Protein AF-A0A7S4AYE7-F1 (afdb_monomer_lite)

Radius of gyration: 19.21 Å; chains: 1; bounding box: 52×36×36 Å

Secondary structure (DSSP, 8-state):
----------SSSPPPSS--EEEEETTEEEEE--S----STTHHHH-SS--S-HHHHHHHHHHTTPPTT-EEEETT-TT-HHHHHHHHH-TTSEEEE--S-HHHHHHHHHHHHHHHHT-

InterPro domains:
  IPR029063 S-adenosyl-L-methionine-dependent methyltransferase superfamily [G3DSA:3.40.50.150] (46-118)
  IPR029063 S-adenosyl-L-methionine-dependent methyltransferase superfamily [SSF53335] (63-117)

Foldseek 3Di:
DDQDQDDDDPPDPDDDPWRWGWGDDPVGIDIDTCPDPPPPPPVVQLAVDDDPDLVVLVVVLVVVVDDAAEEDEAAACQLVSSVLSSCVVHVRYHYYYHHPDPVSVVNNVVSVVSSVVVD

Organism: Chrysotila carterae (NCBI:txid13221)

Sequence (119 aa):
AGVSACRFAASGDEQPDLPLHLIVSPTGVCCGMPLFTRRVKQSGAYIAHKGLHHSVSWGLAVTAAIQPGETVLDPCCGSAALLVEAREYFPFAHYAGCDVCTSAVGKAARNAAVAVAHK

pLDDT: mean 82.0, std 19.05, range [40.09, 98.19]

Structure (mmCIF, N/CA/C/O backbone):
data_AF-A0A7S4AYE7-F1
#
_entry.id   AF-A0A7S4AYE7-F1
#
loop_
_atom_site.group_PDB
_atom_site.id
_atom_site.type_symbol
_atom_site.label_atom_id
_atom_site.label_alt_id
_atom_site.label_comp_id
_atom_site.label_asym_id
_atom_site.label_entity_id
_atom_site.label_seq_id
_atom_site.pdbx_PDB_ins_code
_atom_site.Cartn_x
_atom_site.Cartn_y
_atom_site.Cartn_z
_atom_site.occupancy
_atom_site.B_iso_or_equiv
_atom_site.auth_seq_id
_atom_site.auth_comp_id
_atom_site.auth_asym_id
_atom_site.auth_atom_id
_atom_site.pdbx_PDB_model_num
ATOM 1 N N . ALA A 1 1 ? 15.261 12.105 -22.470 1.00 42.47 1 ALA A N 1
ATOM 2 C CA . ALA A 1 1 ? 16.374 12.159 -21.502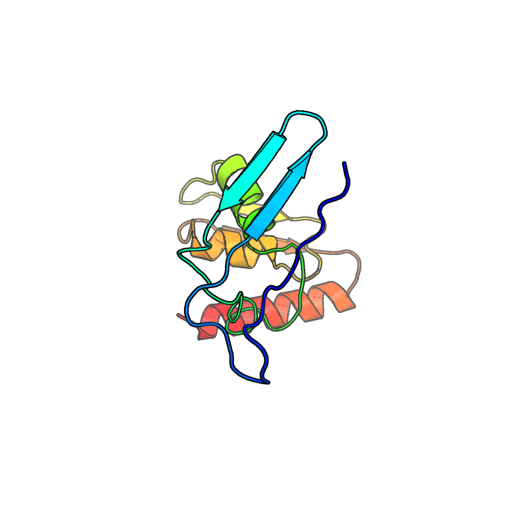 1.00 42.47 1 ALA A CA 1
ATOM 3 C C . ALA A 1 1 ? 16.761 10.728 -21.160 1.00 42.47 1 ALA A C 1
ATOM 5 O O . ALA A 1 1 ? 15.916 9.996 -20.664 1.00 42.47 1 ALA A O 1
ATOM 6 N N . GLY A 1 2 ? 17.962 10.290 -21.542 1.00 41.84 2 GLY A N 1
ATOM 7 C CA . GLY A 1 2 ? 18.434 8.934 -21.264 1.00 41.84 2 GLY A CA 1
ATOM 8 C C . GLY A 1 2 ? 19.080 8.888 -19.886 1.00 41.84 2 GLY A C 1
ATOM 9 O O . GLY A 1 2 ? 20.100 9.533 -19.674 1.00 41.84 2 GLY A O 1
ATOM 10 N N . VAL A 1 3 ? 18.492 8.151 -18.948 1.00 40.84 3 VAL A N 1
ATOM 11 C CA . VAL A 1 3 ? 19.155 7.840 -17.678 1.00 40.84 3 VAL A CA 1
ATOM 12 C C . VAL A 1 3 ? 20.033 6.619 -17.932 1.00 40.84 3 VAL A C 1
ATOM 14 O O . VAL A 1 3 ? 19.534 5.501 -18.012 1.00 40.84 3 VAL A O 1
ATOM 17 N N . SER A 1 4 ? 21.335 6.836 -18.119 1.00 43.19 4 SER A N 1
ATOM 18 C CA . SER A 1 4 ? 22.319 5.753 -18.143 1.00 43.19 4 SER A CA 1
ATOM 19 C C . SER A 1 4 ? 22.901 5.610 -16.744 1.00 43.19 4 SER A C 1
ATOM 21 O O . SER A 1 4 ? 23.730 6.417 -16.327 1.00 43.19 4 SER A O 1
ATOM 23 N N . ALA A 1 5 ? 22.457 4.594 -16.006 1.00 45.31 5 ALA A N 1
ATOM 24 C CA . ALA A 1 5 ? 23.090 4.220 -14.750 1.00 45.31 5 ALA A CA 1
ATOM 25 C C . ALA A 1 5 ? 24.425 3.528 -15.064 1.00 45.31 5 ALA A C 1
ATOM 27 O O . ALA A 1 5 ? 24.487 2.311 -15.237 1.00 45.31 5 ALA A O 1
ATOM 28 N N . CYS A 1 6 ? 25.500 4.304 -15.179 1.00 42.88 6 CYS A N 1
ATOM 29 C CA . CYS A 1 6 ? 26.840 3.748 -15.322 1.00 42.88 6 CYS A CA 1
ATOM 30 C C . CYS A 1 6 ? 27.279 3.155 -13.977 1.00 42.88 6 CYS A C 1
ATOM 32 O O . CYS A 1 6 ? 27.496 3.887 -13.013 1.00 42.88 6 CYS A O 1
ATOM 34 N N . ARG A 1 7 ? 27.414 1.825 -13.902 1.00 48.28 7 ARG A N 1
ATOM 35 C CA . ARG A 1 7 ? 28.159 1.184 -12.812 1.00 48.28 7 ARG A CA 1
ATOM 36 C C . ARG A 1 7 ? 29.641 1.342 -13.100 1.00 48.28 7 ARG A C 1
ATOM 38 O O . ARG A 1 7 ? 30.167 0.676 -13.985 1.00 48.28 7 ARG A O 1
ATOM 45 N N . PHE A 1 8 ? 30.308 2.183 -12.327 1.00 46.53 8 PHE A N 1
ATOM 46 C CA . PHE A 1 8 ? 31.756 2.123 -12.216 1.00 46.53 8 PHE A CA 1
ATOM 47 C C . PHE A 1 8 ? 32.077 1.105 -11.122 1.00 46.53 8 PHE A C 1
ATOM 49 O O . PHE A 1 8 ? 31.946 1.397 -9.938 1.00 46.53 8 PHE A O 1
ATOM 56 N N . ALA A 1 9 ? 32.406 -0.119 -11.530 1.00 46.91 9 ALA A N 1
ATOM 57 C CA . ALA A 1 9 ? 33.147 -1.036 -10.677 1.00 46.91 9 ALA A CA 1
ATOM 58 C C . ALA A 1 9 ? 34.632 -0.746 -10.917 1.00 46.91 9 ALA A C 1
ATOM 60 O O . ALA A 1 9 ? 35.071 -0.721 -12.071 1.00 46.91 9 ALA A O 1
ATOM 61 N N . ALA A 1 10 ? 35.400 -0.505 -9.853 1.00 44.00 10 ALA A N 1
ATOM 62 C CA . ALA A 1 10 ? 36.839 -0.712 -9.941 1.00 44.00 10 ALA A CA 1
ATOM 63 C C . ALA A 1 10 ? 37.038 -2.168 -10.393 1.00 44.00 10 ALA A C 1
ATOM 65 O O . ALA A 1 10 ? 36.345 -3.053 -9.905 1.00 44.00 10 ALA A O 1
ATOM 66 N N . SER A 1 11 ? 37.874 -2.391 -11.404 1.00 46.03 11 SER A N 1
ATOM 67 C CA . SER A 1 11 ? 38.110 -3.687 -12.051 1.00 46.03 11 SER A CA 1
ATOM 68 C C . SER A 1 11 ? 38.105 -4.872 -11.070 1.00 46.03 11 SER A C 1
ATOM 70 O O . SER A 1 11 ? 39.073 -5.056 -10.336 1.00 46.03 11 SER A O 1
ATOM 72 N N . GLY A 1 12 ? 37.035 -5.673 -11.079 1.00 49.12 12 GLY A N 1
ATOM 73 C CA . GLY A 1 12 ? 36.868 -6.843 -10.215 1.00 49.12 12 GLY A CA 1
ATOM 74 C C . GLY A 1 12 ? 35.400 -7.129 -9.886 1.00 49.12 12 GLY A C 1
ATOM 75 O O . GLY A 1 12 ? 34.548 -6.252 -9.999 1.00 49.12 12 GLY A O 1
ATOM 76 N N . ASP A 1 13 ? 35.112 -8.364 -9.468 1.00 55.38 13 ASP A N 1
ATOM 77 C CA . ASP A 1 13 ? 33.791 -8.846 -9.012 1.00 55.38 13 ASP A CA 1
ATOM 78 C C . ASP A 1 13 ? 33.400 -8.300 -7.613 1.00 55.38 13 ASP A C 1
ATOM 80 O O . ASP A 1 13 ? 32.480 -8.794 -6.958 1.00 55.38 13 ASP A O 1
ATOM 84 N N . GLU A 1 14 ? 34.112 -7.281 -7.122 1.00 58.09 1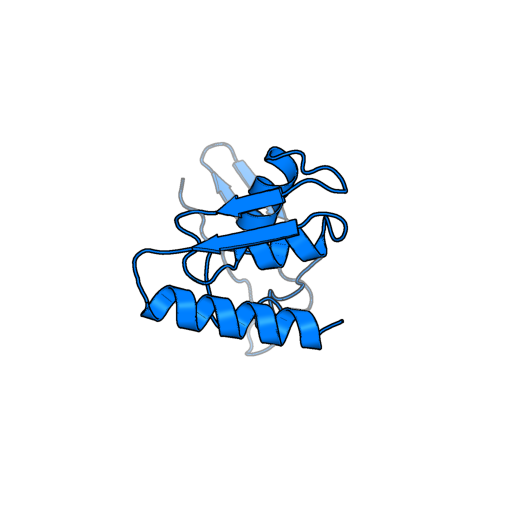4 GLU A N 1
ATOM 85 C CA . GLU A 1 14 ? 33.887 -6.682 -5.811 1.00 58.09 14 GLU A CA 1
ATOM 86 C C . GLU A 1 14 ? 32.700 -5.715 -5.826 1.00 58.09 14 GLU A C 1
ATOM 88 O O . GLU A 1 14 ? 32.495 -4.897 -6.728 1.00 58.09 14 GLU A O 1
ATOM 93 N N . GLN A 1 15 ? 31.884 -5.816 -4.779 1.00 58.50 15 GLN A N 1
ATOM 94 C CA . GLN A 1 15 ? 30.793 -4.889 -4.534 1.00 58.50 15 GLN A CA 1
ATOM 95 C C . GLN A 1 15 ? 31.402 -3.537 -4.129 1.00 58.50 15 GLN A C 1
ATOM 97 O O . GLN A 1 15 ? 32.155 -3.502 -3.162 1.00 58.50 15 GLN A O 1
ATOM 102 N N . PRO A 1 16 ? 31.107 -2.431 -4.837 1.00 62.69 16 PRO A N 1
ATOM 103 C CA . PRO A 1 16 ? 31.745 -1.155 -4.548 1.00 62.69 16 PRO A CA 1
ATOM 104 C C . PRO A 1 16 ? 31.344 -0.665 -3.157 1.00 62.69 16 PRO A C 1
ATOM 106 O O . PRO A 1 16 ? 30.151 -0.617 -2.843 1.00 62.69 16 PRO A O 1
ATOM 109 N N . ASP A 1 17 ? 32.331 -0.235 -2.369 1.00 67.81 17 ASP A N 1
ATOM 110 C CA . ASP A 1 17 ? 32.129 0.347 -1.034 1.00 67.81 17 ASP A CA 1
ATOM 111 C C . ASP A 1 17 ? 31.218 1.582 -1.070 1.00 67.81 17 ASP A C 1
ATOM 113 O O . ASP A 1 17 ? 30.558 1.921 -0.086 1.00 67.81 17 ASP A O 1
ATOM 117 N N . LEU A 1 18 ? 31.165 2.254 -2.227 1.00 73.00 18 LEU A N 1
ATOM 118 C CA . LEU A 1 18 ? 30.439 3.498 -2.411 1.00 73.00 18 LEU A CA 1
ATOM 119 C C . LEU A 1 18 ? 29.759 3.574 -3.788 1.00 73.00 18 LEU A C 1
ATOM 121 O O . LEU A 1 18 ? 30.380 3.985 -4.771 1.00 73.00 18 LEU A O 1
ATOM 125 N N . PRO A 1 19 ? 28.478 3.185 -3.909 1.00 75.25 19 PRO A N 1
ATOM 126 C CA . PRO A 1 19 ? 27.759 3.327 -5.169 1.00 75.25 19 PRO A CA 1
ATOM 127 C C . PRO A 1 19 ? 27.553 4.811 -5.510 1.00 75.25 19 PRO A C 1
ATOM 129 O O . PRO A 1 19 ? 27.082 5.583 -4.680 1.00 75.25 19 PRO A O 1
ATOM 132 N N . LEU A 1 20 ? 27.837 5.209 -6.750 1.00 82.75 20 LEU A N 1
ATOM 133 C CA . LEU A 1 20 ? 27.484 6.526 -7.288 1.00 82.75 20 LEU A CA 1
ATOM 134 C C . LEU A 1 20 ? 26.412 6.374 -8.372 1.00 82.75 20 LEU A C 1
ATOM 136 O O . LEU A 1 20 ? 26.471 5.468 -9.201 1.00 82.75 20 LEU A O 1
ATOM 140 N N . HIS A 1 21 ? 25.426 7.267 -8.367 1.00 83.06 21 HIS A N 1
ATOM 141 C CA . HIS A 1 21 ? 24.378 7.375 -9.371 1.00 83.06 21 HIS A CA 1
ATOM 142 C C . HIS A 1 21 ? 24.578 8.660 -10.173 1.00 83.06 21 HIS A C 1
ATOM 144 O O . HIS A 1 21 ? 24.564 9.760 -9.619 1.00 83.06 21 HIS A O 1
ATOM 150 N N . LEU A 1 22 ? 24.761 8.514 -11.483 1.00 88.06 22 LEU A N 1
ATOM 151 C CA . LEU A 1 22 ? 24.913 9.634 -12.403 1.00 88.06 22 LEU A CA 1
ATOM 152 C C . LEU A 1 22 ? 23.635 9.805 -13.221 1.00 88.06 22 LEU A C 1
ATOM 154 O O . LEU A 1 22 ? 23.162 8.861 -13.850 1.00 88.06 22 LEU A O 1
ATOM 158 N N . ILE A 1 23 ? 23.104 11.023 -13.247 1.00 87.06 23 ILE A N 1
ATOM 159 C CA . ILE A 1 23 ? 22.010 11.421 -14.131 1.00 87.06 23 ILE A CA 1
ATOM 160 C C . ILE A 1 23 ? 22.576 12.441 -15.112 1.00 87.06 23 ILE A C 1
ATOM 162 O O . ILE A 1 23 ? 22.933 13.557 -14.733 1.00 87.06 23 ILE A O 1
ATOM 166 N N . VAL A 1 24 ? 22.667 12.046 -16.381 1.00 92.25 24 VAL A N 1
ATOM 167 C CA . VAL A 1 24 ? 23.162 12.900 -17.464 1.00 92.25 24 VAL A CA 1
ATOM 168 C C . VAL A 1 24 ? 21.976 13.480 -18.226 1.00 92.25 24 VAL A C 1
ATOM 170 O O . VAL A 1 24 ? 21.067 12.762 -18.642 1.00 92.25 24 VAL A O 1
ATOM 173 N N . SER A 1 25 ? 21.989 14.794 -18.417 1.00 88.44 25 SER A N 1
ATOM 174 C CA . SER A 1 25 ? 20.977 15.537 -19.161 1.00 88.44 25 SER A CA 1
ATOM 175 C C . SER A 1 25 ? 21.647 16.532 -20.116 1.00 88.44 25 SER A C 1
ATOM 177 O O . SER A 1 25 ? 22.816 16.864 -19.921 1.00 88.44 25 SER A O 1
ATOM 179 N N . PRO A 1 26 ? 20.933 17.059 -21.128 1.00 93.00 26 PRO A N 1
ATOM 180 C CA . PRO A 1 26 ? 21.491 18.081 -22.017 1.00 93.00 26 PRO A CA 1
ATOM 181 C C . PRO A 1 26 ? 21.970 19.346 -21.289 1.00 93.00 26 PRO A C 1
ATOM 183 O O . PRO A 1 26 ? 22.846 20.042 -21.786 1.00 93.00 26 PRO A O 1
ATOM 186 N N . THR A 1 27 ? 21.405 19.644 -20.117 1.00 93.00 27 THR A N 1
ATOM 187 C CA . THR A 1 27 ? 21.712 20.844 -19.325 1.00 93.00 27 THR A CA 1
ATOM 188 C C . THR A 1 27 ? 22.756 20.602 -18.235 1.00 93.00 27 THR A C 1
ATOM 190 O O . THR A 1 27 ? 23.069 21.522 -17.487 1.00 93.00 27 THR A O 1
ATOM 193 N N . GLY A 1 28 ? 23.289 19.382 -18.110 1.00 88.81 28 GLY A N 1
ATOM 194 C CA . GLY A 1 28 ? 24.335 19.076 -17.138 1.00 88.81 28 GLY A CA 1
ATOM 195 C C . GLY A 1 28 ? 24.313 17.646 -16.609 1.00 88.81 28 GLY A C 1
ATOM 196 O O . GLY A 1 28 ? 23.495 16.809 -17.006 1.00 88.81 28 GLY A O 1
ATOM 197 N N . VAL A 1 29 ? 25.228 17.389 -15.675 1.00 93.00 29 VAL A N 1
ATOM 198 C CA . VAL A 1 29 ? 25.424 16.093 -15.016 1.00 93.00 29 VAL A CA 1
ATOM 199 C C . VAL A 1 29 ? 25.148 16.242 -13.525 1.00 93.00 29 VAL A C 1
ATOM 201 O O . VAL A 1 29 ? 25.738 17.091 -12.862 1.00 93.00 29 VAL A O 1
ATOM 204 N N . CYS A 1 30 ? 24.270 15.397 -12.992 1.00 90.12 30 CYS A N 1
ATOM 205 C CA . CYS A 1 30 ? 24.042 15.256 -11.560 1.00 90.12 30 CYS A CA 1
ATOM 206 C C . CYS A 1 30 ? 24.714 13.966 -11.074 1.00 90.12 30 CYS A C 1
ATOM 208 O O . CYS A 1 30 ? 24.456 12.893 -11.619 1.00 90.12 30 CYS A O 1
ATOM 210 N N . CYS A 1 31 ? 25.576 14.075 -10.063 1.00 91.12 31 CYS A N 1
ATOM 211 C CA . CYS A 1 31 ? 26.180 12.942 -9.370 1.00 91.12 31 CYS A CA 1
ATOM 212 C C . CYS A 1 31 ? 25.599 12.871 -7.959 1.00 91.12 31 CYS A C 1
ATOM 214 O O . CYS A 1 31 ? 25.666 13.845 -7.211 1.00 91.12 31 CYS A O 1
ATOM 216 N N . GLY A 1 32 ? 25.008 11.734 -7.611 1.00 86.12 32 GLY A N 1
ATOM 217 C CA . GLY A 1 32 ? 24.444 11.479 -6.294 1.00 86.12 32 GLY A CA 1
ATOM 218 C C . GLY A 1 32 ? 24.943 10.160 -5.729 1.00 86.12 32 GLY A C 1
ATOM 219 O O . GLY A 1 32 ? 25.261 9.230 -6.462 1.00 86.12 32 GLY A O 1
ATOM 220 N N . MET A 1 33 ? 24.975 10.061 -4.408 1.00 84.06 33 MET A N 1
ATOM 221 C CA . MET A 1 33 ? 25.327 8.842 -3.694 1.00 84.06 33 MET A CA 1
ATOM 222 C C . MET A 1 33 ? 24.093 8.363 -2.929 1.00 84.06 33 MET A C 1
ATOM 224 O O . MET A 1 33 ? 23.549 9.132 -2.130 1.00 84.06 33 MET A O 1
ATOM 228 N N . PRO A 1 34 ? 23.596 7.136 -3.154 1.00 76.19 34 PRO A N 1
ATOM 229 C CA . PRO A 1 34 ? 22.461 6.632 -2.411 1.00 76.19 34 PRO A CA 1
ATOM 230 C C . PRO A 1 34 ? 22.917 6.294 -0.987 1.00 76.19 34 PRO A C 1
ATOM 232 O O . PRO A 1 34 ? 23.460 5.223 -0.731 1.00 76.19 34 PRO A O 1
ATOM 235 N N . LEU A 1 35 ? 22.664 7.219 -0.059 1.00 75.38 35 LEU A N 1
ATOM 236 C CA . LEU A 1 35 ? 22.973 7.066 1.371 1.00 75.38 35 LEU A CA 1
ATOM 237 C C . LEU A 1 35 ? 22.185 5.919 2.012 1.00 75.38 35 LEU A C 1
ATOM 239 O O . LEU A 1 35 ? 22.657 5.252 2.928 1.00 75.38 35 LEU A O 1
ATOM 243 N N . PHE A 1 36 ? 20.982 5.671 1.496 1.00 68.38 36 PHE A N 1
ATOM 244 C CA . PHE A 1 36 ? 20.101 4.608 1.948 1.00 68.38 36 PHE A CA 1
ATOM 245 C C . PHE A 1 36 ? 19.870 3.626 0.808 1.00 68.38 36 PHE A C 1
ATOM 247 O O . PHE A 1 36 ? 18.855 3.662 0.119 1.00 68.38 36 PHE A O 1
ATOM 254 N N . THR A 1 37 ? 20.784 2.678 0.634 1.00 57.59 37 THR A N 1
ATOM 255 C CA . THR A 1 37 ? 20.448 1.415 -0.032 1.00 57.59 37 THR A CA 1
ATOM 256 C C . THR A 1 37 ? 19.816 0.482 0.992 1.00 57.59 37 THR A C 1
ATOM 258 O O . THR A 1 37 ? 20.274 -0.637 1.228 1.00 57.59 37 THR A O 1
ATOM 261 N N . ARG A 1 38 ? 18.688 0.907 1.582 1.00 49.94 38 ARG A N 1
ATOM 262 C CA . ARG A 1 38 ? 17.742 -0.081 2.097 1.00 49.94 38 ARG A CA 1
ATOM 263 C C . ARG A 1 38 ? 17.284 -0.812 0.849 1.00 49.94 38 ARG A C 1
ATOM 265 O O . ARG A 1 38 ? 16.422 -0.319 0.125 1.00 49.94 38 ARG A O 1
ATOM 272 N N . ARG A 1 39 ? 17.937 -1.940 0.522 1.00 47.84 39 ARG A N 1
ATOM 273 C CA . ARG A 1 39 ? 17.415 -2.848 -0.500 1.00 47.84 39 ARG A CA 1
ATOM 274 C C . ARG A 1 39 ? 15.948 -2.961 -0.143 1.00 47.84 39 ARG A C 1
ATOM 276 O O . ARG A 1 39 ? 15.642 -3.271 1.005 1.00 47.84 39 ARG A O 1
ATOM 283 N N . VAL A 1 40 ? 15.055 -2.767 -1.098 1.00 47.06 40 VAL A N 1
ATOM 284 C CA . VAL A 1 40 ? 13.624 -3.052 -0.934 1.00 47.06 40 VAL A CA 1
ATOM 285 C C . VAL A 1 40 ? 13.405 -4.580 -0.750 1.00 47.06 40 VAL A C 1
ATOM 287 O O . VAL A 1 40 ? 12.404 -5.152 -1.148 1.00 47.06 40 VAL A O 1
ATOM 290 N N . LYS A 1 41 ? 14.359 -5.295 -0.133 1.00 40.09 41 LYS A N 1
ATOM 291 C CA . LYS A 1 41 ? 14.102 -6.334 0.859 1.00 40.09 41 LYS A CA 1
ATOM 292 C C . LYS A 1 41 ? 13.392 -5.624 2.017 1.00 40.09 41 LYS A C 1
ATOM 294 O O . LYS A 1 41 ? 14.040 -5.096 2.905 1.00 40.09 41 LYS A O 1
ATOM 299 N N . GLN A 1 42 ? 12.089 -5.398 1.950 1.00 45.03 42 GLN A N 1
ATOM 300 C CA . GLN A 1 42 ? 11.180 -6.152 2.809 1.00 45.03 42 GLN A CA 1
ATOM 301 C C . GLN A 1 42 ? 9.710 -5.892 2.461 1.00 45.03 42 GLN A C 1
ATOM 303 O O . GLN A 1 42 ? 8.849 -6.211 3.265 1.00 45.03 42 GLN A O 1
ATOM 308 N N . SER A 1 43 ? 9.383 -5.437 1.244 1.00 46.78 43 SER A N 1
ATOM 309 C CA . SER A 1 43 ? 7.994 -5.617 0.787 1.00 46.78 43 SER A CA 1
ATOM 310 C C . SER A 1 43 ? 7.618 -7.112 0.822 1.00 46.78 43 SER A C 1
ATOM 312 O O . SER A 1 43 ? 6.482 -7.448 1.103 1.00 46.78 43 SER A O 1
ATOM 314 N N . GLY A 1 44 ? 8.587 -8.027 0.678 1.00 47.91 44 GLY A N 1
ATOM 315 C CA . GLY A 1 44 ? 8.357 -9.471 0.803 1.00 47.91 44 GLY A CA 1
ATOM 316 C C . GLY A 1 44 ? 8.294 -10.057 2.223 1.00 47.91 44 GLY A C 1
ATOM 317 O O . GLY A 1 44 ? 8.025 -11.246 2.328 1.00 47.91 44 GLY A O 1
ATOM 318 N N . ALA A 1 45 ? 8.574 -9.301 3.297 1.00 59.38 45 ALA A N 1
ATOM 319 C CA . ALA A 1 45 ? 8.502 -9.858 4.661 1.00 59.38 45 ALA A CA 1
ATOM 320 C C . ALA A 1 45 ? 7.078 -9.821 5.237 1.00 59.38 45 ALA A C 1
ATOM 322 O O . ALA A 1 45 ? 6.700 -10.740 5.955 1.00 59.38 45 ALA A O 1
ATOM 323 N N . TYR A 1 46 ? 6.283 -8.810 4.866 1.00 71.81 46 TYR A N 1
ATOM 324 C CA . TYR A 1 46 ? 4.890 -8.669 5.307 1.00 71.81 46 TYR A CA 1
ATOM 325 C C . TYR A 1 46 ? 3.856 -8.744 4.162 1.00 71.81 46 TYR A C 1
ATOM 327 O O . TYR A 1 46 ? 2.663 -8.849 4.432 1.00 71.81 46 TYR A O 1
ATOM 335 N N . ILE A 1 47 ? 4.281 -8.749 2.884 1.00 80.12 47 ILE A N 1
ATOM 336 C CA . ILE A 1 47 ? 3.401 -8.947 1.716 1.00 80.12 47 ILE A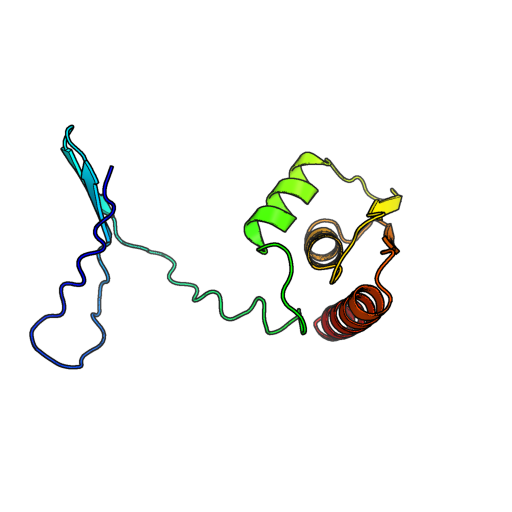 CA 1
ATOM 337 C C . ILE A 1 47 ? 3.820 -10.213 0.949 1.00 80.12 47 ILE A C 1
ATOM 339 O O . ILE A 1 47 ? 4.894 -10.276 0.352 1.00 80.12 47 ILE A O 1
ATOM 343 N N . ALA A 1 48 ? 2.940 -11.217 0.908 1.00 85.38 48 ALA A N 1
ATOM 344 C CA . ALA A 1 48 ? 3.159 -12.482 0.197 1.00 85.38 48 ALA A CA 1
ATOM 345 C C . ALA A 1 48 ? 2.999 -12.364 -1.333 1.00 85.38 48 ALA A C 1
ATOM 347 O O . ALA A 1 48 ? 3.645 -13.074 -2.104 1.00 85.38 48 ALA A O 1
ATOM 348 N N . HIS A 1 49 ? 2.132 -11.464 -1.793 1.00 89.12 49 HIS A N 1
ATOM 349 C CA . HIS A 1 49 ? 1.791 -11.254 -3.195 1.00 89.12 49 HIS A CA 1
ATOM 350 C C . HIS A 1 49 ? 1.943 -9.787 -3.576 1.00 89.12 49 HIS A C 1
ATOM 352 O O . HIS A 1 49 ? 1.271 -8.921 -3.022 1.00 89.12 49 HIS A O 1
ATOM 358 N N . LYS A 1 50 ? 2.779 -9.513 -4.580 1.00 88.75 50 LYS A N 1
ATOM 359 C CA . LYS A 1 50 ? 3.022 -8.153 -5.077 1.00 88.75 50 LYS A CA 1
ATOM 360 C C . LYS A 1 50 ? 1.718 -7.453 -5.493 1.00 88.75 50 LYS A C 1
ATOM 362 O O . LYS A 1 50 ? 0.769 -8.093 -5.950 1.00 88.75 50 LYS A O 1
ATOM 367 N N . GLY A 1 51 ? 1.696 -6.135 -5.345 1.00 90.38 51 GLY A N 1
ATOM 368 C CA . GLY A 1 51 ? 0.632 -5.239 -5.795 1.00 90.38 51 GLY A CA 1
ATOM 369 C C . GLY A 1 51 ? 1.230 -3.884 -6.158 1.00 90.38 51 GLY A C 1
ATOM 370 O O . GLY A 1 51 ? 2.334 -3.840 -6.708 1.00 90.38 51 GLY A O 1
ATOM 371 N N . LEU A 1 52 ? 0.539 -2.791 -5.822 1.00 92.00 52 LEU A N 1
ATOM 372 C CA . LEU A 1 52 ? 1.124 -1.451 -5.906 1.00 92.00 52 LEU A CA 1
ATOM 373 C C . LEU A 1 52 ? 2.442 -1.385 -5.123 1.00 92.00 52 LEU A C 1
ATOM 375 O O . LEU A 1 52 ? 2.593 -2.004 -4.067 1.00 92.00 52 LEU A O 1
ATOM 379 N N . HIS A 1 53 ? 3.413 -0.652 -5.672 1.00 87.12 53 HIS A N 1
ATOM 380 C CA . HIS A 1 53 ? 4.688 -0.436 -4.999 1.00 87.12 53 HIS A CA 1
ATOM 381 C C . HIS A 1 53 ? 4.447 0.299 -3.678 1.00 87.12 53 HIS A C 1
ATOM 383 O O . HIS A 1 53 ? 3.672 1.251 -3.650 1.00 87.12 53 HIS A O 1
ATOM 389 N N . HIS A 1 54 ? 5.131 -0.109 -2.608 1.00 84.81 54 HIS A N 1
ATOM 390 C CA . HIS A 1 54 ? 4.886 0.395 -1.252 1.00 84.81 54 HIS A CA 1
ATOM 391 C C . HIS A 1 54 ? 4.915 1.936 -1.173 1.00 84.81 54 HIS A C 1
ATOM 393 O O . HIS A 1 54 ? 4.055 2.538 -0.543 1.00 84.81 54 HIS A O 1
ATOM 399 N N . SER A 1 55 ? 5.818 2.597 -1.912 1.00 88.94 55 SER A N 1
ATOM 400 C CA . SER A 1 55 ? 5.885 4.066 -1.966 1.00 88.94 55 SER A CA 1
ATOM 401 C C . SER A 1 55 ? 4.652 4.712 -2.609 1.00 88.94 55 SER A C 1
ATOM 403 O O . SER A 1 55 ? 4.247 5.797 -2.205 1.00 88.94 55 SER A O 1
ATOM 405 N N . VAL A 1 56 ? 4.058 4.055 -3.610 1.00 93.00 56 VAL A N 1
ATOM 406 C CA . VAL A 1 56 ? 2.822 4.511 -4.260 1.00 93.00 56 VAL A CA 1
ATOM 407 C C . VAL A 1 56 ? 1.648 4.287 -3.319 1.00 93.00 56 VAL A C 1
ATOM 409 O O . VAL A 1 56 ? 0.855 5.200 -3.116 1.00 93.00 56 VAL A O 1
ATOM 412 N N . SER A 1 57 ? 1.576 3.109 -2.696 1.00 93.12 57 SER A N 1
ATOM 413 C CA . SER A 1 57 ? 0.554 2.795 -1.699 1.00 93.12 57 SER A CA 1
ATOM 414 C C . SER A 1 57 ? 0.557 3.799 -0.544 1.00 93.12 57 SER A C 1
ATOM 416 O O . SER A 1 57 ? -0.480 4.366 -0.213 1.00 93.12 57 SER A O 1
ATOM 418 N N . TRP A 1 58 ? 1.736 4.081 0.016 1.00 91.56 58 TRP A N 1
ATOM 419 C CA . TRP A 1 58 ? 1.916 5.085 1.059 1.00 91.56 58 TRP A CA 1
ATOM 420 C C . TRP A 1 58 ? 1.491 6.480 0.593 1.00 91.56 58 TRP A C 1
ATOM 422 O O . TRP A 1 58 ? 0.726 7.149 1.284 1.00 91.56 58 TRP A O 1
ATOM 432 N N . GLY A 1 59 ? 1.920 6.903 -0.601 1.00 94.88 59 GLY A N 1
ATOM 433 C CA . GLY A 1 59 ? 1.542 8.202 -1.160 1.00 94.88 59 GLY A CA 1
ATOM 434 C C . GLY A 1 59 ? 0.027 8.367 -1.314 1.00 94.88 59 GLY A C 1
ATOM 435 O O . GLY A 1 59 ? -0.514 9.419 -0.973 1.00 94.88 59 GLY A O 1
ATOM 436 N N . LEU A 1 60 ? -0.670 7.320 -1.763 1.00 96.50 60 LEU A N 1
ATOM 437 C CA . LEU A 1 60 ? -2.132 7.303 -1.861 1.00 96.50 60 LEU A CA 1
ATOM 438 C C . LEU A 1 60 ? -2.799 7.365 -0.482 1.00 96.50 60 LEU A C 1
ATOM 440 O O . LEU A 1 60 ? -3.705 8.171 -0.291 1.00 96.50 60 LEU A O 1
ATOM 444 N N . ALA A 1 61 ? -2.331 6.572 0.485 1.00 94.50 61 ALA A N 1
ATOM 445 C CA . ALA A 1 61 ? -2.872 6.568 1.844 1.00 94.50 61 ALA A CA 1
ATOM 446 C C . ALA A 1 61 ? -2.710 7.932 2.540 1.00 94.50 61 ALA A C 1
ATOM 448 O O . ALA A 1 61 ? -3.648 8.427 3.159 1.00 94.50 61 ALA A O 1
ATOM 449 N N . VAL A 1 62 ? -1.545 8.572 2.384 1.00 95.31 62 VAL A N 1
ATOM 450 C CA . VAL A 1 62 ? -1.287 9.925 2.904 1.00 95.31 62 VAL A CA 1
ATOM 451 C C . VAL A 1 62 ? -2.187 10.955 2.228 1.00 95.31 62 VAL A C 1
ATOM 453 O O . VAL A 1 62 ? -2.753 11.811 2.903 1.00 95.31 62 VAL A O 1
ATOM 456 N N . THR A 1 63 ? -2.359 10.859 0.908 1.00 97.69 63 THR A N 1
ATOM 457 C CA . THR A 1 63 ? -3.212 11.780 0.138 1.00 97.69 63 THR A CA 1
ATOM 458 C C . THR A 1 63 ? -4.687 11.639 0.513 1.00 97.69 63 THR A C 1
ATOM 460 O O . THR A 1 63 ? -5.414 12.627 0.515 1.00 97.69 63 THR A O 1
ATOM 463 N N . ALA A 1 64 ? -5.125 10.430 0.871 1.00 96.25 64 ALA A N 1
ATOM 464 C CA . ALA A 1 64 ? -6.477 10.165 1.353 1.00 96.25 64 ALA A CA 1
ATOM 465 C C . ALA A 1 64 ? -6.759 10.759 2.747 1.00 96.25 64 ALA A C 1
ATOM 467 O O . ALA A 1 64 ? -7.912 10.764 3.162 1.00 96.25 64 ALA A O 1
ATOM 468 N N . ALA A 1 65 ? -5.735 11.263 3.451 1.00 96.62 65 ALA A N 1
ATOM 469 C CA . ALA A 1 65 ? -5.856 11.930 4.748 1.00 96.62 65 ALA A CA 1
ATOM 470 C C . ALA A 1 65 ? -6.667 11.128 5.787 1.00 96.62 65 ALA A C 1
ATOM 472 O O . ALA A 1 65 ? -7.437 11.705 6.553 1.00 96.62 65 ALA A O 1
ATOM 473 N N . ILE A 1 66 ? -6.463 9.805 5.806 1.00 97.00 66 ILE A N 1
ATOM 474 C CA . ILE A 1 66 ? -7.204 8.844 6.635 1.00 97.00 66 ILE A CA 1
ATOM 475 C C . ILE A 1 66 ? -7.141 9.249 8.112 1.00 97.00 66 ILE A C 1
ATOM 477 O O . ILE A 1 66 ? -6.054 9.411 8.674 1.00 97.00 66 ILE A O 1
ATOM 481 N N . GLN A 1 67 ? -8.304 9.366 8.749 1.00 97.44 67 GLN A N 1
ATOM 482 C CA . GLN A 1 67 ? -8.428 9.683 10.169 1.00 97.44 67 GLN A CA 1
ATOM 483 C C . GLN A 1 67 ? -8.696 8.428 11.020 1.00 97.44 67 GLN A C 1
ATOM 485 O O . GLN A 1 67 ? -9.253 7.436 10.539 1.00 97.44 67 GLN A O 1
ATOM 490 N N . PRO A 1 68 ? -8.325 8.438 12.314 1.00 97.44 68 PRO A N 1
ATOM 491 C CA . PRO A 1 68 ? -8.706 7.379 13.245 1.00 97.44 68 PRO A CA 1
ATOM 492 C C . PRO A 1 68 ? -10.225 7.162 13.287 1.00 97.44 68 PRO A C 1
ATOM 494 O O . PRO A 1 68 ? -10.998 8.114 13.334 1.00 97.44 68 PRO A O 1
ATOM 497 N N . GLY A 1 69 ? -10.654 5.901 13.309 1.00 96.94 69 GLY A N 1
ATOM 498 C CA . GLY A 1 69 ? -12.062 5.501 13.340 1.00 96.94 69 GLY A CA 1
ATOM 499 C C . GLY A 1 69 ? -12.765 5.500 11.979 1.00 96.94 69 GLY A C 1
ATOM 500 O O . GLY A 1 69 ? -13.863 4.952 11.876 1.00 96.94 69 GLY A O 1
ATOM 501 N N . GLU A 1 70 ? -12.154 6.045 10.923 1.00 97.88 70 GLU A N 1
ATOM 502 C CA . GLU A 1 70 ? -12.735 5.991 9.580 1.00 97.88 70 GLU A CA 1
ATOM 503 C C . GLU A 1 70 ? -12.713 4.576 8.999 1.00 97.88 70 GLU A C 1
ATOM 505 O O . GLU A 1 70 ? -11.898 3.727 9.368 1.00 97.88 70 GLU A O 1
ATOM 510 N N . THR A 1 71 ? -13.622 4.328 8.056 1.00 97.81 71 THR A N 1
ATOM 511 C CA . THR A 1 71 ? -13.626 3.105 7.251 1.00 97.81 71 THR A CA 1
ATOM 512 C C . THR A 1 71 ? -13.161 3.426 5.840 1.00 97.81 71 THR A C 1
ATOM 514 O O . THR A 1 71 ? -13.814 4.172 5.116 1.00 97.81 71 THR A O 1
ATOM 517 N N . VAL A 1 72 ? -12.047 2.821 5.443 1.00 97.94 72 VAL A N 1
ATOM 518 C CA . VAL A 1 72 ? -11.470 2.916 4.104 1.00 97.94 72 VAL A CA 1
ATOM 519 C C . VAL A 1 72 ? -11.899 1.695 3.299 1.00 97.94 72 VAL A C 1
ATOM 521 O O . VAL A 1 72 ? -11.602 0.556 3.671 1.00 97.94 72 VAL A O 1
ATOM 524 N N . LEU A 1 73 ? -12.590 1.939 2.186 1.00 97.88 73 LEU A N 1
ATOM 525 C CA . LEU A 1 73 ? -13.016 0.914 1.239 1.00 97.88 73 LEU A CA 1
ATOM 526 C C . LEU A 1 73 ? -12.221 1.038 -0.065 1.00 97.88 73 LEU A C 1
ATOM 528 O O . LEU A 1 73 ? -12.259 2.083 -0.709 1.00 97.88 73 LEU A O 1
ATOM 532 N N . ASP A 1 74 ? -11.571 -0.048 -0.480 1.00 97.50 74 ASP A N 1
ATOM 533 C CA . ASP A 1 74 ? -11.010 -0.193 -1.827 1.00 97.50 74 ASP A CA 1
ATOM 534 C C . ASP A 1 74 ? -11.842 -1.218 -2.623 1.00 97.50 74 ASP A C 1
ATOM 536 O O . ASP A 1 74 ? -11.760 -2.422 -2.345 1.00 97.50 74 ASP A O 1
ATOM 540 N N . PRO A 1 75 ? -12.678 -0.772 -3.582 1.00 97.31 75 PRO A N 1
ATOM 541 C CA . PRO A 1 75 ? -13.577 -1.649 -4.326 1.00 97.31 75 PRO A CA 1
ATOM 542 C C . PRO A 1 75 ? -12.888 -2.481 -5.422 1.00 97.31 75 PRO A C 1
ATOM 544 O O . PRO A 1 75 ? -13.535 -3.335 -6.030 1.00 97.31 75 PRO A O 1
ATOM 547 N N . CYS A 1 76 ? -11.602 -2.226 -5.689 1.00 97.12 76 CYS A N 1
ATOM 548 C CA . CYS A 1 76 ? -10.786 -2.922 -6.685 1.00 97.12 76 CYS A CA 1
ATOM 549 C C . CYS A 1 76 ? -9.405 -3.238 -6.094 1.00 97.12 76 CYS A C 1
ATOM 551 O O . CYS A 1 76 ? -8.364 -2.876 -6.649 1.00 97.12 76 CYS A O 1
ATOM 553 N N . CYS A 1 77 ? -9.400 -3.886 -4.928 1.00 97.00 77 CYS A N 1
ATOM 554 C CA . CYS A 1 77 ? -8.228 -3.938 -4.063 1.00 97.00 77 CYS A CA 1
ATOM 555 C C . CYS A 1 77 ? -7.071 -4.784 -4.607 1.00 97.00 77 CYS A C 1
ATOM 557 O O . CYS A 1 77 ? -5.952 -4.716 -4.083 1.00 97.00 77 CYS A O 1
ATOM 559 N N . GLY A 1 78 ? -7.296 -5.606 -5.636 1.00 97.25 78 GLY A N 1
ATOM 560 C CA . GLY A 1 78 ? -6.293 -6.503 -6.184 1.00 97.25 78 GLY A CA 1
ATOM 561 C C . GLY A 1 78 ? -5.744 -7.445 -5.111 1.00 97.25 78 GLY A C 1
ATOM 562 O O . GLY A 1 78 ? -6.456 -8.272 -4.551 1.00 97.25 78 GLY A O 1
ATOM 563 N N . SER A 1 79 ? -4.447 -7.334 -4.810 1.00 96.12 79 SER A N 1
ATOM 564 C CA . SER A 1 79 ? -3.792 -8.080 -3.723 1.00 96.12 79 SER A CA 1
ATOM 565 C C . SER A 1 79 ? -3.848 -7.370 -2.361 1.00 96.12 79 SER A C 1
ATOM 567 O O . SER A 1 79 ? -3.138 -7.763 -1.439 1.00 96.12 79 SER A O 1
ATOM 569 N N . ALA A 1 80 ? -4.653 -6.315 -2.226 1.00 96.50 80 ALA A N 1
ATOM 570 C CA . ALA A 1 80 ? -4.774 -5.450 -1.051 1.00 96.50 80 ALA A CA 1
ATOM 571 C C . ALA A 1 80 ? -3.458 -4.807 -0.574 1.00 96.50 80 ALA A C 1
ATOM 573 O O . ALA A 1 80 ? -3.363 -4.372 0.571 1.00 96.50 80 ALA A O 1
ATOM 574 N N . ALA A 1 81 ? -2.444 -4.698 -1.442 1.00 94.25 81 ALA A N 1
ATOM 575 C CA . ALA A 1 81 ? -1.160 -4.086 -1.088 1.00 94.25 81 ALA A CA 1
ATOM 576 C C . ALA A 1 81 ? -1.305 -2.626 -0.615 1.00 94.25 81 ALA A C 1
ATOM 57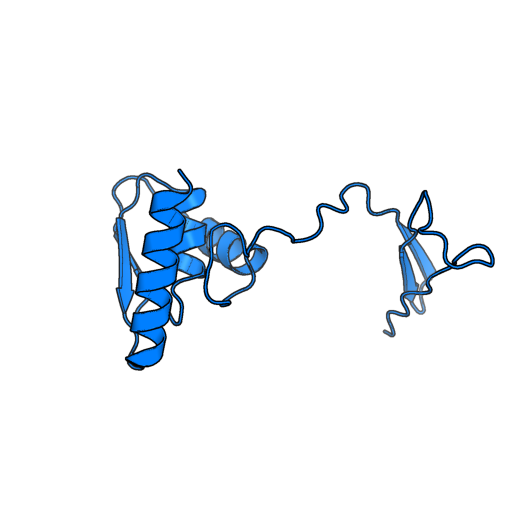8 O O . ALA A 1 81 ? -0.581 -2.208 0.282 1.00 94.25 81 ALA A O 1
ATOM 579 N N . LEU A 1 82 ? -2.253 -1.868 -1.182 1.00 95.44 82 LEU A N 1
ATOM 580 C CA . LEU A 1 82 ? -2.566 -0.507 -0.737 1.00 95.44 82 LEU A CA 1
ATOM 581 C C . LEU A 1 82 ? -3.121 -0.489 0.689 1.00 95.44 82 LEU A C 1
ATOM 583 O O . LEU A 1 82 ? -2.595 0.225 1.533 1.00 95.44 82 LEU A O 1
ATOM 587 N N . LEU A 1 83 ? -4.156 -1.289 0.957 1.00 96.06 83 LEU A N 1
ATOM 588 C CA . LEU A 1 83 ? -4.813 -1.341 2.266 1.00 96.06 83 LEU A CA 1
ATOM 589 C C . LEU A 1 83 ? -3.879 -1.859 3.365 1.00 96.06 83 LEU A C 1
ATOM 591 O O . LEU A 1 83 ? -3.903 -1.348 4.481 1.00 96.06 83 LEU A O 1
ATOM 595 N N . VAL A 1 84 ? -3.044 -2.855 3.049 1.00 93.88 84 VAL A N 1
ATOM 596 C CA . VAL A 1 84 ? -2.029 -3.375 3.975 1.00 93.88 84 VAL A CA 1
ATOM 597 C C . VAL A 1 84 ? -1.017 -2.286 4.325 1.00 93.88 84 VAL A C 1
ATOM 599 O O . VAL A 1 84 ? -0.765 -2.065 5.505 1.00 93.88 84 VAL A O 1
ATOM 602 N N . GLU A 1 85 ? -0.497 -1.559 3.333 1.00 92.31 85 GLU A N 1
ATOM 603 C CA . GLU A 1 85 ? 0.427 -0.448 3.585 1.00 92.31 85 GLU A CA 1
ATOM 604 C C . GLU A 1 85 ? -0.254 0.683 4.370 1.00 92.31 85 GLU A C 1
ATOM 606 O O . GLU A 1 85 ? 0.294 1.178 5.350 1.00 92.31 85 GLU A O 1
ATOM 611 N N . ALA A 1 86 ? -1.475 1.070 3.991 1.00 93.69 86 ALA A N 1
ATOM 612 C CA . ALA A 1 86 ? -2.227 2.122 4.670 1.00 93.69 86 ALA A CA 1
ATOM 613 C C . ALA A 1 86 ? -2.428 1.801 6.160 1.00 93.69 86 ALA A C 1
ATOM 615 O O . ALA A 1 86 ? -2.212 2.664 7.008 1.00 93.69 86 ALA A O 1
ATOM 616 N N . ARG A 1 87 ? -2.743 0.543 6.495 1.00 93.31 87 ARG A N 1
ATOM 617 C CA . ARG A 1 87 ? -2.890 0.077 7.882 1.00 93.31 87 ARG A CA 1
ATOM 618 C C . ARG A 1 87 ? -1.596 0.151 8.696 1.00 93.31 87 ARG A C 1
ATOM 620 O O . ARG A 1 87 ? -1.673 0.310 9.914 1.00 93.31 87 ARG A O 1
ATOM 627 N N . GLU A 1 88 ? -0.427 0.013 8.074 1.00 89.31 88 GLU A N 1
ATOM 628 C CA . GLU A 1 88 ? 0.849 0.170 8.784 1.00 89.31 88 GLU A CA 1
ATOM 629 C C . GLU A 1 88 ? 1.067 1.614 9.246 1.00 89.31 88 GLU A C 1
ATOM 631 O O . GLU A 1 88 ? 1.493 1.840 10.377 1.00 89.31 88 GLU A O 1
ATOM 636 N N . TYR A 1 89 ? 0.707 2.594 8.415 1.00 90.38 89 TYR A N 1
ATOM 637 C CA . TYR A 1 89 ? 0.906 4.014 8.722 1.00 90.38 89 TYR A CA 1
ATOM 638 C C . TYR A 1 89 ? -0.267 4.658 9.475 1.00 90.38 89 TYR A C 1
ATOM 640 O O . TYR A 1 89 ? -0.054 5.566 10.277 1.00 90.38 89 TYR A O 1
ATOM 648 N N . PHE A 1 90 ? -1.490 4.170 9.265 1.00 94.50 90 PHE A N 1
ATOM 649 C CA . PHE A 1 90 ? -2.718 4.670 9.887 1.00 94.50 90 PHE A CA 1
ATOM 650 C C . PHE A 1 90 ? -3.463 3.509 10.583 1.00 94.50 90 PHE A C 1
ATOM 652 O O . PHE A 1 90 ? -4.518 3.057 10.122 1.00 94.50 90 PHE A O 1
ATOM 659 N N . PRO A 1 91 ? -2.926 2.975 11.697 1.00 93.56 91 PRO A N 1
ATOM 660 C CA . PRO A 1 91 ? -3.401 1.722 12.295 1.00 93.56 91 PRO A CA 1
ATOM 661 C C . PRO A 1 91 ? -4.776 1.812 12.966 1.00 93.56 91 PRO A C 1
ATOM 663 O O . PRO A 1 91 ? -5.386 0.778 13.237 1.00 93.56 91 PRO A O 1
ATOM 666 N N . PHE A 1 92 ? -5.263 3.025 13.234 1.00 95.94 92 PHE A N 1
ATOM 667 C CA . PHE A 1 92 ? -6.510 3.272 13.964 1.00 95.94 92 PHE A CA 1
ATOM 668 C C . PHE A 1 92 ? -7.742 3.433 13.063 1.00 95.94 92 PHE A C 1
ATOM 670 O O . PHE A 1 92 ? -8.800 3.804 13.559 1.00 95.94 92 PHE A O 1
ATOM 677 N N . ALA A 1 93 ? -7.621 3.162 11.763 1.00 97.44 93 ALA A N 1
ATOM 678 C CA . ALA A 1 93 ? -8.743 3.094 10.829 1.00 97.44 93 ALA A CA 1
ATOM 679 C C . ALA A 1 93 ? -9.135 1.636 10.516 1.00 97.44 93 ALA A C 1
ATOM 681 O O . ALA A 1 93 ? -8.376 0.685 10.751 1.00 97.44 93 ALA A O 1
ATOM 682 N N . HIS A 1 94 ? -10.332 1.458 9.965 1.00 97.19 94 HIS A N 1
ATOM 683 C CA . HIS A 1 94 ? -10.845 0.183 9.477 1.00 97.19 94 HIS A CA 1
ATOM 684 C C . HIS A 1 94 ? -10.648 0.081 7.966 1.00 97.19 94 HIS A C 1
ATOM 686 O O . HIS A 1 94 ? -10.878 1.042 7.241 1.00 97.19 94 HIS A O 1
ATOM 692 N N . TYR A 1 95 ? -10.246 -1.093 7.481 1.00 97.38 95 TYR A N 1
ATOM 693 C CA . TYR A 1 95 ? -9.919 -1.304 6.072 1.00 97.38 95 TYR A CA 1
ATOM 694 C C . TYR A 1 95 ? -10.720 -2.472 5.520 1.00 97.38 95 TYR A C 1
ATOM 696 O O . TYR A 1 95 ? -10.674 -3.573 6.073 1.00 97.38 95 TYR A O 1
ATOM 704 N N . ALA A 1 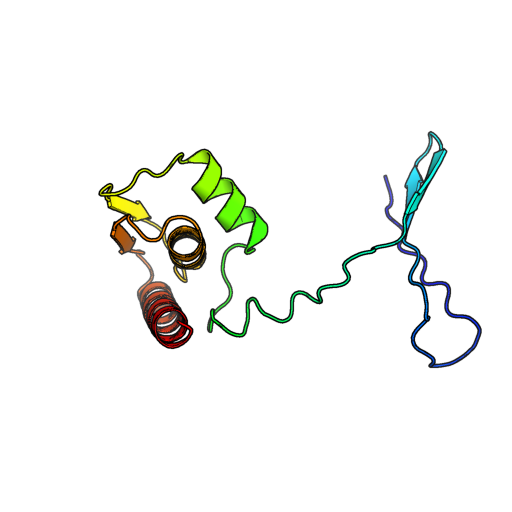96 ? -11.418 -2.238 4.416 1.00 97.50 96 ALA A N 1
ATOM 705 C CA . ALA A 1 96 ? -12.153 -3.250 3.680 1.00 97.50 96 ALA A CA 1
ATOM 706 C C . ALA A 1 96 ? -11.748 -3.201 2.206 1.00 97.50 96 ALA A C 1
ATOM 708 O O . ALA A 1 96 ? -11.670 -2.133 1.604 1.00 97.50 96 ALA A O 1
ATOM 709 N N . GLY A 1 97 ? -11.481 -4.366 1.626 1.00 97.19 97 GLY A N 1
ATOM 710 C CA . GLY A 1 97 ? -11.143 -4.493 0.216 1.00 97.19 97 GLY A CA 1
ATOM 711 C C . GLY A 1 97 ? -12.023 -5.534 -0.445 1.00 97.19 97 GLY A C 1
ATOM 712 O O . GLY A 1 97 ? -12.193 -6.627 0.098 1.00 97.19 97 GLY A O 1
ATOM 713 N N . CYS A 1 98 ? -12.536 -5.221 -1.626 1.00 97.38 98 CYS A N 1
ATOM 714 C CA . CYS A 1 98 ? -13.151 -6.203 -2.505 1.00 97.38 98 CYS A CA 1
ATOM 715 C C . CYS A 1 98 ? -12.565 -6.091 -3.911 1.00 97.38 98 CYS A C 1
ATOM 717 O O . CYS A 1 98 ? -11.906 -5.116 -4.256 1.00 97.38 98 CYS A O 1
ATOM 719 N N . ASP A 1 99 ? -12.738 -7.148 -4.693 1.00 98.19 99 ASP A N 1
ATOM 720 C CA . ASP A 1 99 ? -12.312 -7.193 -6.083 1.00 98.19 99 ASP A CA 1
ATOM 721 C C . ASP A 1 99 ? -13.225 -8.169 -6.830 1.00 98.19 99 ASP A C 1
ATOM 723 O O . ASP A 1 99 ? -13.668 -9.175 -6.266 1.00 98.19 99 ASP A O 1
ATOM 727 N N . VAL A 1 100 ? -13.505 -7.888 -8.102 1.00 97.94 100 VAL A N 1
ATOM 728 C CA . VAL A 1 100 ? -14.291 -8.781 -8.966 1.00 97.94 100 VAL A CA 1
ATOM 729 C C . VAL A 1 100 ? -13.554 -10.101 -9.232 1.00 97.94 100 VAL A C 1
ATOM 731 O O . VAL A 1 100 ? -14.167 -11.140 -9.475 1.00 97.94 100 VAL A O 1
ATOM 734 N N . CYS A 1 101 ? -12.222 -10.083 -9.171 1.00 97.50 101 CYS A N 1
ATOM 735 C CA . CYS A 1 101 ? -11.382 -11.240 -9.400 1.00 97.50 101 CYS A CA 1
ATOM 736 C C . CYS A 1 101 ? -11.184 -12.035 -8.105 1.00 97.50 101 CYS A C 1
ATOM 738 O O . CYS A 1 101 ? -10.384 -11.683 -7.237 1.00 97.50 101 CYS A O 1
ATOM 740 N N . THR A 1 102 ? -11.835 -13.193 -8.007 1.00 96.56 102 THR A N 1
ATOM 741 C CA . THR A 1 102 ? -11.720 -14.102 -6.851 1.00 96.56 102 THR A CA 1
ATOM 742 C C . THR A 1 102 ? -10.274 -14.511 -6.551 1.00 96.56 102 THR A C 1
ATOM 744 O O . THR A 1 102 ? -9.876 -14.621 -5.390 1.00 96.56 102 THR A O 1
ATOM 747 N N . SER A 1 103 ? -9.442 -14.676 -7.586 1.00 96.50 103 SER A N 1
ATOM 748 C CA . SER A 1 103 ? -8.017 -14.982 -7.409 1.00 96.50 103 SER A CA 1
ATOM 749 C C . SER A 1 103 ? -7.234 -13.820 -6.782 1.00 96.50 103 SER A C 1
ATOM 751 O O . SER A 1 103 ? -6.254 -14.058 -6.071 1.00 96.50 103 SER A O 1
ATOM 753 N N . ALA A 1 104 ? -7.659 -12.575 -7.020 1.00 96.19 104 ALA A N 1
ATOM 754 C CA . ALA A 1 104 ? -7.091 -11.385 -6.401 1.00 96.19 104 ALA A CA 1
ATOM 755 C C . ALA A 1 104 ? -7.488 -11.316 -4.921 1.00 96.19 104 ALA A C 1
ATOM 757 O O . ALA A 1 104 ? -6.604 -11.247 -4.070 1.00 96.19 104 ALA A O 1
ATOM 758 N N . VAL A 1 105 ? -8.770 -11.534 -4.603 1.00 97.06 105 VAL A N 1
ATOM 759 C CA . VAL A 1 105 ? -9.264 -11.639 -3.216 1.00 97.06 105 VAL A CA 1
ATOM 760 C C . VAL A 1 105 ? -8.500 -12.707 -2.419 1.00 97.06 105 VAL A C 1
ATOM 762 O O . VAL A 1 105 ? -8.086 -12.469 -1.286 1.00 97.06 105 VAL A O 1
ATOM 765 N N . GLY A 1 106 ? -8.203 -13.864 -3.020 1.00 97.25 106 GLY A N 1
ATOM 766 C CA . GLY A 1 106 ? -7.379 -14.897 -2.379 1.00 97.25 106 GLY A CA 1
ATOM 767 C C . GLY A 1 106 ? -5.918 -14.480 -2.129 1.00 97.25 106 GLY A C 1
ATOM 768 O O . GLY A 1 106 ? -5.275 -14.960 -1.194 1.00 97.25 106 GLY A O 1
ATOM 769 N N . LYS A 1 107 ? -5.350 -13.585 -2.947 1.00 96.69 107 LYS A N 1
ATOM 770 C CA . LYS A 1 107 ? -4.030 -12.974 -2.689 1.00 96.69 107 LYS A CA 1
ATOM 771 C C . LYS A 1 107 ? -4.126 -11.912 -1.592 1.00 96.69 107 LYS A C 1
ATOM 773 O O . LYS A 1 107 ? -3.266 -11.893 -0.717 1.00 96.69 107 LYS A O 1
ATOM 778 N N . ALA A 1 108 ? -5.178 -11.094 -1.612 1.00 96.88 108 ALA A N 1
ATOM 779 C CA . ALA A 1 108 ? -5.463 -10.088 -0.594 1.00 96.88 108 ALA A CA 1
ATOM 780 C C . ALA A 1 108 ? -5.595 -10.702 0.804 1.00 96.88 108 ALA A C 1
ATOM 782 O O . ALA A 1 108 ? -4.922 -10.253 1.727 1.00 96.88 108 ALA A O 1
ATOM 783 N N . ALA A 1 109 ? -6.366 -11.783 0.946 1.00 95.81 109 ALA A N 1
ATOM 784 C CA . ALA A 1 109 ? -6.519 -12.489 2.218 1.00 95.81 109 ALA A CA 1
ATOM 785 C C . ALA A 1 109 ? -5.177 -13.004 2.769 1.00 95.81 109 ALA A C 1
ATOM 787 O O . ALA A 1 109 ? -4.897 -12.869 3.959 1.00 95.81 109 ALA A O 1
ATOM 788 N N . ARG A 1 110 ? -4.310 -13.543 1.900 1.00 95.31 110 ARG A N 1
ATOM 789 C CA . ARG A 1 110 ? -2.965 -13.997 2.291 1.00 95.31 110 ARG A CA 1
ATOM 790 C C . ARG A 1 110 ? -2.060 -12.842 2.707 1.00 95.31 110 ARG A C 1
ATOM 792 O O . ARG A 1 110 ? -1.380 -12.954 3.719 1.00 95.31 110 ARG A O 1
ATOM 799 N N . ASN A 1 111 ? -2.077 -11.733 1.972 1.00 93.75 111 ASN A N 1
ATOM 800 C CA . ASN A 1 111 ? -1.327 -10.535 2.349 1.00 93.75 111 ASN A CA 1
ATOM 801 C C . ASN A 1 111 ? -1.792 -9.972 3.694 1.00 93.75 111 ASN A C 1
ATOM 803 O O . ASN A 1 111 ? -0.958 -9.680 4.543 1.00 93.75 111 ASN A O 1
ATOM 807 N N . ALA A 1 112 ? -3.105 -9.882 3.915 1.00 92.75 112 ALA A N 1
ATOM 808 C CA . ALA A 1 112 ? -3.664 -9.434 5.185 1.00 92.75 112 ALA A CA 1
ATOM 809 C C . ALA A 1 112 ? -3.250 -10.353 6.348 1.00 92.75 112 ALA A C 1
ATOM 811 O O . ALA A 1 112 ? -2.852 -9.861 7.400 1.00 92.75 112 ALA A O 1
ATOM 812 N N . ALA A 1 113 ? -3.280 -11.676 6.153 1.00 92.06 113 ALA A N 1
ATOM 813 C CA . ALA A 1 113 ? -2.862 -12.639 7.173 1.00 92.06 113 ALA A CA 1
ATOM 814 C C . ALA A 1 113 ? -1.373 -12.508 7.536 1.00 92.06 113 ALA A C 1
ATOM 816 O O . ALA A 1 113 ? -1.029 -12.495 8.717 1.00 92.06 113 ALA A O 1
ATOM 817 N N . VAL A 1 114 ? -0.492 -12.373 6.537 1.00 88.75 114 VAL A N 1
ATOM 818 C CA . VAL A 1 114 ? 0.950 -12.189 6.771 1.00 88.75 114 VAL A CA 1
ATOM 819 C C . VAL A 1 114 ? 1.232 -10.848 7.453 1.00 88.75 114 VAL A C 1
ATOM 821 O O . VAL A 1 114 ? 2.029 -10.805 8.384 1.00 88.75 114 VAL A O 1
ATOM 824 N N . ALA A 1 115 ? 0.544 -9.776 7.056 1.00 85.06 115 ALA A N 1
ATOM 825 C CA . ALA A 1 115 ? 0.697 -8.463 7.678 1.00 85.06 115 ALA A CA 1
ATOM 826 C C . ALA A 1 115 ? 0.268 -8.455 9.156 1.00 85.06 115 ALA A C 1
ATOM 828 O O . ALA A 1 115 ? 0.948 -7.860 9.986 1.00 85.06 115 ALA A O 1
ATOM 829 N N . VAL A 1 116 ? -0.816 -9.157 9.509 1.00 82.94 116 VAL A N 1
ATOM 830 C CA . VAL A 1 116 ? -1.236 -9.319 10.914 1.00 82.94 116 VAL A CA 1
ATOM 831 C C . VAL A 1 116 ? -0.200 -10.103 11.724 1.00 82.94 116 VAL A C 1
ATOM 833 O O . VAL A 1 116 ? 0.054 -9.748 12.868 1.00 82.94 116 VAL A O 1
ATOM 836 N N . ALA A 1 117 ? 0.412 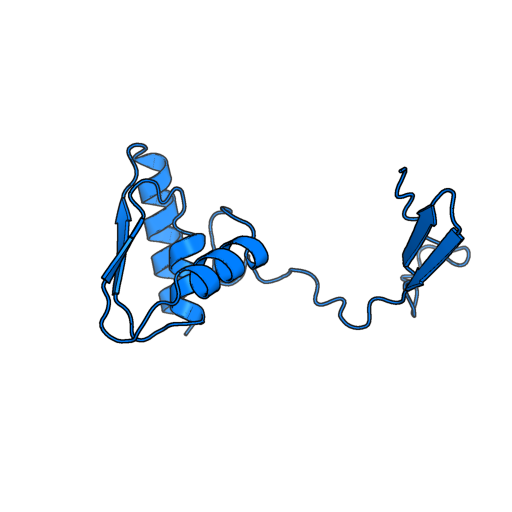-11.136 11.141 1.00 76.50 117 ALA A N 1
ATOM 837 C CA . ALA A 1 117 ? 1.422 -11.958 11.812 1.00 76.50 117 ALA A CA 1
ATOM 838 C C . ALA A 1 117 ? 2.795 -11.272 11.972 1.00 76.50 117 ALA A C 1
ATOM 840 O O . ALA A 1 117 ? 3.640 -11.775 12.706 1.00 76.50 117 ALA A O 1
ATOM 841 N N . HIS A 1 118 ? 3.038 -10.162 11.269 1.00 65.75 118 HIS A N 1
ATOM 842 C CA . HIS A 1 118 ? 4.305 -9.422 11.284 1.00 65.75 118 HIS A CA 1
ATOM 843 C C . HIS A 1 118 ? 4.317 -8.264 12.318 1.00 65.75 118 HIS A C 1
ATOM 845 O O . HIS A 1 118 ? 5.264 -7.475 12.345 1.00 65.75 118 HIS A O 1
ATOM 851 N N . LYS A 1 119 ? 3.290 -8.143 13.170 1.00 54.22 119 LYS A N 1
ATOM 852 C CA . LYS A 1 119 ? 3.246 -7.204 14.308 1.00 54.22 119 LYS A CA 1
ATOM 853 C C . LYS A 1 119 ? 3.523 -7.918 15.623 1.00 54.22 119 LYS A C 1
ATOM 855 O O . LYS A 1 119 ? 4.210 -7.299 16.463 1.00 54.22 119 LYS A O 1
#